Protein AF-X1UYJ4-F1 (afdb_monomer)

Sequence (82 aa):
MIVDSEETEEVAVHTEVPLSQDPFLSVSITAGAIDMTKAAPNDRINEGDTISYTIKVYNTGNQTMTNIRVSDTLLTSLKRGT

Mean predicted aligned error: 14.55 Å

Radius of gyration: 30.9 Å; Cα contacts (8 Å, |Δi|>4): 58; chains: 1; bounding box: 56×22×104 Å

Structure (mmCIF, N/CA/C/O backbone):
data_AF-X1UYJ4-F1
#
_entry.id   AF-X1UYJ4-F1
#
loop_
_atom_site.group_PDB
_atom_site.id
_atom_site.type_symbol
_atom_site.label_atom_id
_atom_site.label_alt_id
_atom_site.label_comp_id
_atom_site.label_asym_id
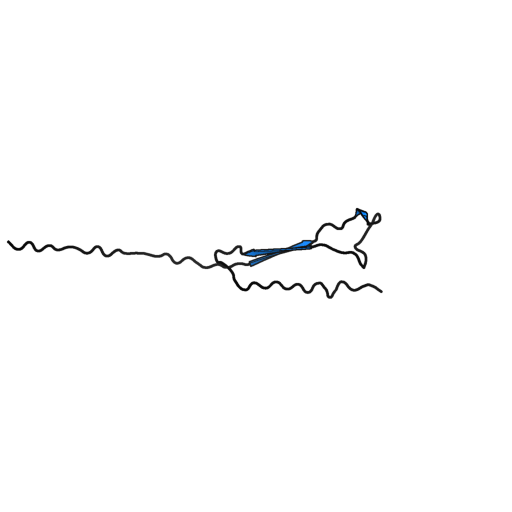_atom_site.label_entity_id
_atom_site.label_seq_id
_atom_site.pdbx_PDB_ins_code
_atom_site.Cartn_x
_atom_site.Cartn_y
_atom_site.Cartn_z
_atom_site.occupancy
_atom_site.B_iso_or_equiv
_atom_site.auth_seq_id
_atom_site.auth_comp_id
_atom_site.auth_asym_id
_atom_site.auth_atom_id
_atom_site.pdbx_PDB_model_num
ATOM 1 N N . MET A 1 1 ? -34.450 -6.792 72.444 1.00 53.31 1 MET A N 1
ATOM 2 C CA . MET A 1 1 ? -33.527 -5.922 71.694 1.00 53.31 1 MET A CA 1
ATOM 3 C C . MET A 1 1 ? -33.319 -6.592 70.352 1.00 53.31 1 MET A C 1
ATOM 5 O O . MET A 1 1 ? -32.539 -7.525 70.266 1.00 53.31 1 MET A O 1
ATOM 9 N N . ILE A 1 2 ? -34.144 -6.239 69.373 1.00 55.69 2 ILE A N 1
ATOM 10 C CA . ILE A 1 2 ? -34.007 -6.700 67.990 1.00 55.69 2 ILE A CA 1
ATOM 11 C C . ILE A 1 2 ? -33.430 -5.503 67.246 1.00 55.69 2 ILE A C 1
ATOM 13 O O .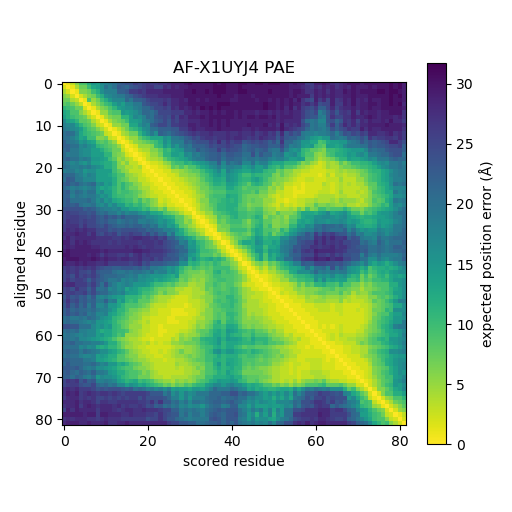 ILE A 1 2 ? -34.086 -4.472 67.142 1.00 55.69 2 ILE A O 1
ATOM 17 N N . VAL A 1 3 ? -32.150 -5.601 66.900 1.00 59.09 3 VAL A N 1
ATOM 18 C CA . VAL A 1 3 ? -31.505 -4.688 65.961 1.00 59.09 3 VAL A CA 1
ATOM 19 C C . VAL A 1 3 ? -31.935 -5.162 64.585 1.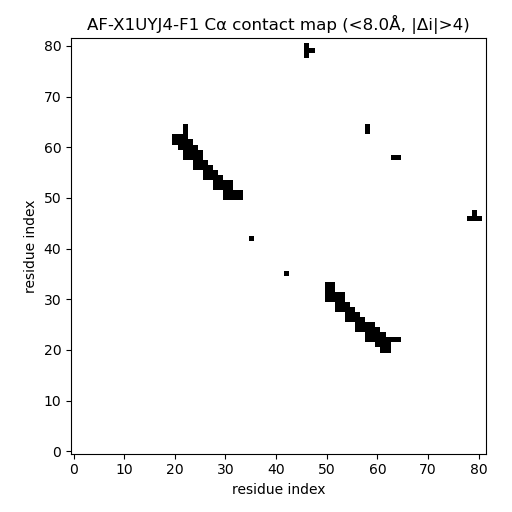00 59.09 3 VAL A C 1
ATOM 21 O O . VAL A 1 3 ? -31.467 -6.196 64.119 1.00 59.09 3 VAL A O 1
ATOM 24 N N . ASP A 1 4 ? -32.906 -4.473 63.996 1.00 63.06 4 ASP A N 1
ATOM 25 C CA . ASP A 1 4 ? -33.162 -4.644 62.575 1.00 63.06 4 ASP A CA 1
ATOM 26 C C . ASP A 1 4 ? -32.037 -3.910 61.850 1.00 63.06 4 ASP A C 1
ATOM 28 O O . ASP A 1 4 ? -31.880 -2.692 61.970 1.00 63.06 4 ASP A O 1
ATOM 32 N N . SER A 1 5 ? -31.154 -4.694 61.247 1.00 70.50 5 SER A N 1
ATOM 33 C CA . SER A 1 5 ? -30.051 -4.201 60.443 1.00 70.50 5 SER A CA 1
ATOM 34 C C . SER A 1 5 ? -30.598 -4.034 59.037 1.00 70.50 5 SER A C 1
ATOM 36 O O . SER A 1 5 ? -30.564 -4.970 58.244 1.00 70.50 5 SER A O 1
ATOM 38 N N . GLU A 1 6 ? -31.131 -2.853 58.746 1.00 72.75 6 GLU A N 1
ATOM 39 C CA . GLU A 1 6 ? -31.446 -2.438 57.380 1.00 72.75 6 GLU A CA 1
ATOM 40 C C . GLU A 1 6 ? -30.118 -2.252 56.625 1.00 72.75 6 GLU A C 1
ATOM 42 O O . GLU A 1 6 ? -29.565 -1.154 56.540 1.00 72.75 6 GLU A O 1
ATOM 47 N N . GLU A 1 7 ? -29.543 -3.352 56.138 1.00 68.25 7 GLU A N 1
ATOM 48 C CA . GLU A 1 7 ? -28.412 -3.303 55.219 1.00 68.25 7 GLU A CA 1
ATOM 49 C C . GLU A 1 7 ? -28.937 -2.871 53.849 1.00 68.25 7 GLU A C 1
ATOM 51 O O . GLU A 1 7 ? -29.720 -3.565 53.201 1.00 68.25 7 GLU A O 1
ATOM 56 N N . THR A 1 8 ? -28.554 -1.665 53.433 1.00 68.62 8 THR A N 1
ATOM 57 C CA . THR A 1 8 ? -28.875 -1.151 52.104 1.00 68.62 8 THR A CA 1
ATOM 58 C C . THR A 1 8 ? -27.869 -1.746 51.126 1.00 68.62 8 THR A C 1
ATOM 60 O O . THR A 1 8 ? -26.706 -1.353 51.125 1.00 68.62 8 THR A O 1
ATOM 63 N N . GLU A 1 9 ? -28.302 -2.698 50.303 1.00 70.69 9 GLU A N 1
ATOM 64 C CA . GLU A 1 9 ? -27.516 -3.159 49.156 1.00 70.69 9 GLU A CA 1
ATOM 65 C C . GLU A 1 9 ? -27.276 -1.954 48.231 1.00 70.69 9 GLU A C 1
ATOM 67 O O . GLU A 1 9 ? -28.219 -1.399 47.654 1.00 70.69 9 GLU A O 1
ATOM 72 N N . GLU A 1 10 ? -26.026 -1.501 48.105 1.00 72.06 10 GLU A N 1
ATOM 73 C CA . GLU A 1 10 ? -25.676 -0.521 47.080 1.00 72.06 10 GLU A CA 1
ATOM 74 C C . GLU A 1 10 ? -25.906 -1.161 45.710 1.00 72.06 10 GLU A C 1
ATOM 76 O O . GLU A 1 10 ? -25.142 -2.011 45.250 1.00 72.06 10 GLU A O 1
ATOM 81 N N . VAL A 1 11 ? -26.965 -0.734 45.023 1.00 73.56 11 VAL A N 1
ATOM 82 C CA . VAL A 1 11 ? -27.149 -1.065 43.613 1.00 73.56 11 VAL A CA 1
ATOM 83 C C . VAL A 1 11 ? -26.050 -0.346 42.838 1.00 73.56 11 VAL A C 1
ATOM 85 O O . VAL A 1 11 ? -26.144 0.850 42.563 1.00 73.56 11 VAL A O 1
ATOM 88 N N . ALA A 1 12 ? -24.992 -1.075 42.489 1.00 72.44 12 ALA A N 1
ATOM 89 C CA . ALA A 1 12 ? -23.947 -0.581 41.608 1.00 72.44 12 ALA A CA 1
ATOM 90 C C . ALA A 1 12 ? -24.560 -0.253 40.237 1.00 72.44 12 ALA A C 1
ATOM 92 O O . ALA A 1 12 ? -24.821 -1.132 39.415 1.00 72.44 12 ALA A O 1
ATOM 93 N N . VAL A 1 13 ? -24.815 1.030 39.987 1.00 72.38 13 VAL A N 1
ATOM 94 C CA . VAL A 1 13 ? -25.241 1.517 38.675 1.00 72.38 13 VAL A CA 1
ATOM 95 C C . VAL A 1 13 ? -24.003 1.600 37.788 1.00 72.38 13 VAL A C 1
ATOM 97 O O . VAL A 1 13 ? -23.174 2.496 37.940 1.00 72.38 13 VAL A O 1
ATOM 100 N N . HIS A 1 14 ? -23.867 0.654 36.860 1.00 74.12 14 HIS A N 1
ATOM 101 C CA . HIS A 1 14 ? -22.840 0.694 35.825 1.00 74.12 14 HIS A CA 1
ATOM 102 C C . HIS A 1 14 ? -23.427 1.270 34.536 1.00 74.12 14 HIS A C 1
ATOM 104 O O . HIS A 1 14 ? -24.441 0.790 34.031 1.00 74.12 14 HIS A O 1
ATOM 110 N N . THR A 1 15 ? -22.788 2.305 33.999 1.00 73.38 15 THR A N 1
ATOM 111 C CA . THR A 1 15 ? -23.120 2.856 32.684 1.00 73.38 15 THR A CA 1
ATOM 112 C C . THR A 1 15 ? -21.979 2.560 31.725 1.00 73.38 15 THR A C 1
ATOM 114 O O . THR A 1 15 ? -20.888 3.112 31.870 1.00 73.38 15 THR A O 1
ATOM 117 N N . GLU A 1 16 ? -22.235 1.718 30.731 1.00 79.00 16 GLU A N 1
ATOM 118 C CA . GLU A 1 16 ? -21.318 1.496 29.617 1.00 79.00 16 GLU A CA 1
ATOM 119 C C . GLU A 1 16 ? -21.641 2.498 28.506 1.00 79.00 16 GLU A C 1
ATOM 121 O O . GLU A 1 16 ? -22.786 2.597 28.062 1.00 79.00 16 GLU A O 1
ATOM 126 N N . VAL A 1 17 ? -20.641 3.247 28.038 1.00 82.88 17 VAL A N 1
ATOM 127 C CA . VAL A 1 17 ? -20.762 3.983 26.774 1.00 82.88 17 VAL A CA 1
ATOM 128 C C . VAL A 1 17 ? -20.350 3.017 25.663 1.00 82.88 17 VAL A C 1
ATOM 130 O O . VAL A 1 17 ? -19.178 2.633 25.623 1.00 82.88 17 VAL A O 1
ATOM 133 N N . PRO A 1 18 ? -21.260 2.597 24.765 1.00 80.19 18 PRO A N 1
ATOM 134 C CA . PRO A 1 18 ? -20.892 1.696 23.684 1.00 80.19 18 PRO A CA 1
ATOM 135 C C . PRO A 1 18 ? -19.867 2.376 22.771 1.00 80.19 18 PRO A C 1
ATOM 137 O O . PRO A 1 18 ? -20.063 3.506 22.319 1.00 80.19 18 PRO A O 1
ATOM 140 N N . LEU A 1 19 ? -18.762 1.684 22.491 1.00 81.62 19 LEU A N 1
ATOM 141 C CA . LEU A 1 19 ? -17.773 2.160 21.529 1.00 81.62 19 LEU A CA 1
ATOM 142 C C . LEU A 1 19 ? -18.333 2.030 20.109 1.00 81.62 19 LEU A C 1
ATOM 144 O O . LEU A 1 19 ? -18.798 0.960 19.712 1.00 81.62 19 LEU A O 1
ATOM 148 N N . SER A 1 20 ? -18.246 3.110 19.330 1.00 87.00 20 SER A N 1
ATOM 149 C 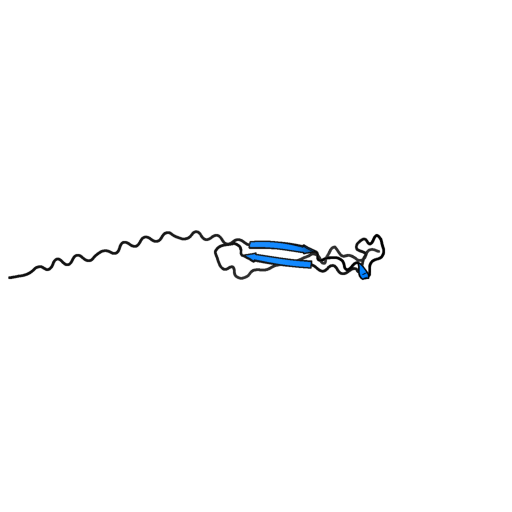CA . SER A 1 20 ? -18.579 3.061 17.906 1.00 87.00 20 SER A CA 1
ATOM 150 C C . SER A 1 20 ? -17.520 2.259 17.157 1.00 87.00 20 SER A C 1
ATOM 152 O O . SER A 1 20 ? -16.326 2.546 17.250 1.00 87.00 20 SER A O 1
ATOM 154 N N . GLN A 1 21 ? -17.961 1.254 16.411 1.00 86.31 21 GLN A N 1
ATOM 155 C CA . GLN A 1 21 ? -17.106 0.429 15.567 1.00 86.31 21 GLN A CA 1
ATOM 156 C C . GLN A 1 21 ? -16.931 1.118 14.213 1.00 86.31 21 GLN A C 1
ATOM 158 O O . GLN A 1 21 ? -17.921 1.419 13.553 1.00 86.31 21 GLN A O 1
ATOM 163 N N . ASP A 1 22 ? -15.687 1.373 13.817 1.00 89.06 22 ASP A N 1
ATOM 164 C CA . ASP A 1 22 ? -15.349 2.059 12.567 1.00 89.06 22 ASP A CA 1
ATOM 165 C C . ASP A 1 22 ? -14.165 1.355 11.878 1.00 89.06 22 ASP A C 1
ATOM 167 O O . ASP A 1 22 ? -13.011 1.784 11.992 1.00 89.06 22 ASP A O 1
ATOM 171 N N . PRO A 1 23 ? -14.398 0.188 11.248 1.00 87.31 23 PRO A N 1
ATOM 172 C CA . PRO A 1 23 ? -13.389 -0.481 10.440 1.00 87.31 23 PRO A CA 1
ATOM 173 C C . PRO A 1 23 ? -13.169 0.277 9.126 1.00 87.31 23 PRO A C 1
ATOM 175 O O . PRO A 1 23 ? -14.108 0.524 8.372 1.00 87.31 23 PRO A O 1
ATOM 178 N N . PHE A 1 24 ? -11.910 0.568 8.796 1.00 91.44 24 PHE A N 1
ATOM 179 C CA . PHE A 1 24 ? -11.563 1.274 7.566 1.00 91.44 24 PHE A CA 1
ATOM 180 C C . PHE A 1 24 ? -10.284 0.718 6.943 1.00 91.44 24 PHE A C 1
ATOM 182 O O . PHE A 1 24 ? -9.274 0.530 7.624 1.00 91.44 24 PHE A O 1
ATOM 189 N N . LEU A 1 25 ? -10.317 0.501 5.625 1.00 88.50 25 LEU A N 1
ATOM 190 C CA . LEU A 1 25 ? -9.186 -0.004 4.854 1.00 88.50 25 LEU A CA 1
ATOM 191 C C . LEU A 1 25 ? -8.624 1.089 3.943 1.00 88.50 25 LEU A C 1
ATOM 193 O O . LEU A 1 25 ? -9.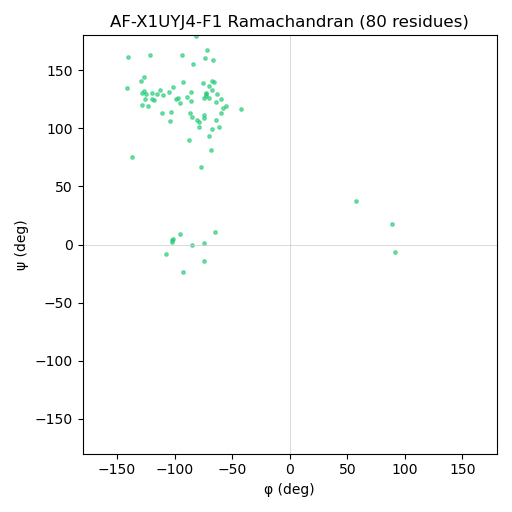344 1.674 3.137 1.00 88.50 25 LEU A O 1
ATOM 197 N N . SER A 1 26 ? -7.316 1.302 4.022 1.00 89.56 26 SER A N 1
ATOM 198 C CA . SER A 1 26 ? -6.567 2.169 3.118 1.00 89.56 26 SER A CA 1
ATOM 199 C C . SER A 1 26 ? -5.619 1.340 2.255 1.00 89.56 26 SER A C 1
ATOM 201 O O . SER A 1 26 ? -4.899 0.471 2.756 1.00 89.56 26 SER A O 1
ATOM 203 N N . VAL A 1 27 ? -5.617 1.608 0.947 1.00 86.31 27 VAL A N 1
ATOM 204 C CA . VAL A 1 27 ? -4.748 0.949 -0.035 1.00 86.31 27 VAL A CA 1
ATOM 205 C C . VAL A 1 27 ? -3.965 2.014 -0.785 1.00 86.31 27 VAL A C 1
ATOM 207 O O . VAL A 1 27 ? -4.536 2.963 -1.315 1.00 86.31 27 VAL A O 1
ATOM 210 N N . SER A 1 28 ? -2.648 1.840 -0.850 1.00 85.06 28 SER A N 1
ATOM 211 C CA . SER A 1 28 ? -1.756 2.701 -1.627 1.00 85.06 28 SER A CA 1
ATOM 212 C C . SER A 1 28 ? -0.863 1.862 -2.528 1.00 85.06 28 SER A C 1
ATOM 214 O O . SER A 1 28 ? -0.396 0.788 -2.141 1.00 85.06 28 SER A O 1
ATOM 216 N N . ILE A 1 29 ? -0.639 2.361 -3.741 1.00 81.62 29 ILE A N 1
ATOM 217 C CA . ILE A 1 29 ? 0.234 1.749 -4.739 1.00 81.62 29 ILE A CA 1
ATOM 218 C C . ILE A 1 29 ? 1.331 2.756 -5.049 1.00 81.62 29 ILE A C 1
ATOM 220 O O . ILE A 1 29 ? 1.061 3.928 -5.306 1.00 81.62 29 ILE A O 1
ATOM 224 N N . THR A 1 30 ? 2.578 2.308 -5.007 1.00 79.38 30 THR A N 1
ATOM 225 C CA . THR A 1 30 ? 3.734 3.138 -5.336 1.00 79.38 30 THR A CA 1
ATOM 226 C C . THR A 1 30 ? 4.588 2.404 -6.356 1.00 79.38 30 THR A C 1
ATOM 228 O O . THR A 1 30 ? 5.054 1.296 -6.089 1.00 79.38 30 THR A O 1
ATOM 231 N N . ALA A 1 31 ? 4.782 3.014 -7.526 1.00 74.81 31 ALA A N 1
ATOM 232 C CA . ALA A 1 31 ? 5.767 2.544 -8.490 1.00 74.81 31 ALA A CA 1
ATOM 233 C C . ALA A 1 31 ? 7.177 2.817 -7.944 1.00 74.81 31 ALA A C 1
ATOM 235 O O . ALA A 1 31 ? 7.442 3.881 -7.382 1.00 74.81 31 ALA A O 1
ATOM 236 N N . GLY A 1 32 ? 8.065 1.838 -8.074 1.00 69.62 32 GLY A N 1
ATOM 237 C CA . GLY A 1 32 ? 9.481 1.980 -7.770 1.00 69.62 32 GLY A CA 1
ATOM 238 C C . GLY A 1 32 ? 10.201 2.831 -8.814 1.00 69.62 32 GLY A C 1
ATOM 239 O O . GLY A 1 32 ? 9.671 3.113 -9.890 1.00 69.62 32 GLY A O 1
ATOM 240 N N . ALA A 1 33 ? 11.428 3.239 -8.490 1.00 67.19 33 ALA A N 1
ATOM 241 C CA . ALA A 1 33 ? 12.296 3.908 -9.450 1.00 67.19 33 ALA A CA 1
ATOM 242 C C . ALA A 1 33 ? 12.672 2.946 -10.587 1.00 67.19 33 ALA A C 1
ATOM 244 O O . ALA A 1 33 ? 12.943 1.768 -10.348 1.00 67.19 33 ALA A O 1
ATOM 245 N N . ILE A 1 34 ? 12.705 3.462 -11.814 1.00 62.56 34 ILE A N 1
ATOM 246 C CA . ILE A 1 34 ? 13.281 2.752 -12.956 1.00 62.56 34 ILE A CA 1
ATOM 247 C C . ILE A 1 34 ? 14.796 2.776 -12.764 1.00 62.56 34 ILE A C 1
ATOM 249 O O . ILE A 1 34 ? 15.373 3.845 -12.547 1.00 62.56 34 ILE A O 1
ATOM 253 N N . ASP A 1 35 ? 15.438 1.612 -12.823 1.00 60.81 35 ASP A N 1
ATOM 254 C CA . ASP A 1 35 ? 16.895 1.545 -12.798 1.00 60.81 35 ASP A CA 1
ATOM 255 C C . ASP A 1 35 ? 17.453 2.095 -14.117 1.00 60.81 35 ASP A C 1
ATOM 257 O O . ASP A 1 35 ? 17.580 1.392 -15.120 1.00 60.81 35 ASP A O 1
ATOM 261 N N . MET A 1 36 ? 17.775 3.388 -14.108 1.00 58.41 36 MET A N 1
ATOM 262 C CA . MET A 1 36 ? 18.321 4.079 -15.268 1.00 58.41 36 MET A CA 1
ATOM 263 C C . MET A 1 36 ? 19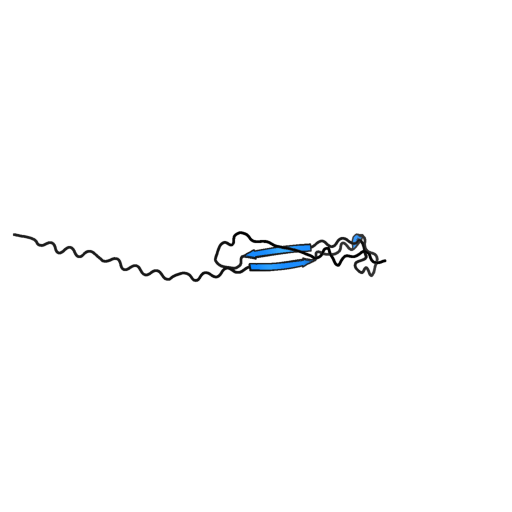.796 3.739 -15.551 1.00 58.41 36 MET A C 1
ATOM 265 O O . MET A 1 36 ? 20.374 4.270 -16.494 1.00 58.41 36 MET A O 1
ATOM 269 N N . THR A 1 37 ? 20.445 2.857 -14.782 1.00 58.12 37 THR A N 1
ATOM 270 C CA . THR A 1 37 ? 21.844 2.465 -15.055 1.00 58.12 37 THR A CA 1
ATOM 271 C C . THR A 1 37 ? 21.983 1.517 -16.249 1.00 58.12 37 THR A C 1
ATOM 273 O O . THR A 1 37 ? 23.076 1.359 -16.794 1.00 58.12 37 THR A O 1
ATOM 276 N N . LYS A 1 38 ? 20.866 0.938 -16.706 1.00 54.75 38 LYS A N 1
ATOM 277 C CA . LYS A 1 38 ? 20.751 0.178 -17.959 1.00 54.75 38 LYS A CA 1
ATOM 278 C C . LYS A 1 38 ? 20.083 0.981 -19.085 1.00 54.75 38 LYS A C 1
ATOM 280 O O . LYS A 1 38 ? 19.884 0.446 -20.172 1.00 54.75 38 LYS A O 1
ATOM 285 N N . ALA A 1 39 ? 19.744 2.237 -18.804 1.00 54.38 39 ALA A N 1
ATOM 286 C CA . ALA A 1 39 ? 18.905 3.085 -19.628 1.00 54.38 39 ALA A CA 1
ATOM 287 C C . ALA A 1 39 ? 19.735 4.088 -20.436 1.00 54.38 39 ALA A C 1
ATOM 289 O O . ALA A 1 39 ? 20.660 4.710 -19.906 1.00 54.38 39 ALA A O 1
ATOM 290 N N . ALA A 1 40 ? 19.421 4.264 -21.718 1.00 54.50 40 ALA A N 1
ATOM 291 C CA . ALA A 1 40 ? 20.086 5.263 -22.544 1.00 54.50 40 ALA A CA 1
ATOM 292 C C . ALA A 1 40 ? 19.608 6.687 -22.172 1.00 54.50 40 ALA A C 1
ATOM 294 O O . ALA A 1 40 ? 18.544 6.871 -21.569 1.00 54.50 40 ALA A O 1
ATOM 295 N N . PRO A 1 41 ? 20.369 7.746 -22.517 1.00 45.94 41 PRO A N 1
ATOM 296 C CA . PRO A 1 41 ? 19.905 9.113 -22.310 1.00 45.94 41 PRO A CA 1
ATOM 297 C C . PRO A 1 41 ? 18.601 9.330 -23.098 1.00 45.94 41 PRO A C 1
ATOM 299 O O . PRO A 1 41 ? 18.592 9.136 -24.314 1.00 45.94 41 PRO A O 1
ATOM 302 N N . ASN A 1 42 ? 17.537 9.768 -22.408 1.00 57.09 42 ASN A N 1
ATOM 303 C CA . ASN A 1 42 ? 16.144 9.942 -22.880 1.00 57.09 42 ASN A CA 1
ATOM 304 C C . ASN A 1 42 ? 15.206 8.724 -22.747 1.00 57.09 42 ASN A C 1
ATOM 306 O O . ASN A 1 42 ? 14.147 8.708 -23.382 1.00 57.09 42 ASN A O 1
ATOM 310 N N . ASP A 1 43 ? 15.552 7.740 -21.918 1.00 56.25 43 ASP A N 1
ATOM 311 C CA . ASP A 1 43 ? 14.752 6.527 -21.750 1.00 56.25 43 ASP A CA 1
ATOM 312 C C . ASP A 1 43 ? 13.311 6.785 -21.295 1.00 56.25 43 ASP A C 1
ATOM 314 O O . ASP A 1 43 ? 13.013 7.292 -20.210 1.00 56.25 43 ASP A O 1
ATOM 318 N N . ARG A 1 44 ? 12.400 6.385 -22.179 1.00 63.25 44 ARG A N 1
ATOM 319 C CA . ARG A 1 44 ? 11.029 6.020 -21.843 1.00 63.25 44 ARG A CA 1
ATOM 320 C C . ARG A 1 44 ? 11.068 4.556 -21.402 1.00 63.25 44 ARG A C 1
ATOM 322 O O . ARG A 1 44 ? 11.954 3.822 -21.822 1.00 63.25 44 ARG A O 1
ATOM 329 N N . ILE A 1 45 ? 10.095 4.135 -20.595 1.00 65.25 45 ILE A N 1
ATOM 330 C CA . ILE A 1 45 ? 9.872 2.707 -20.332 1.00 65.25 45 ILE A CA 1
ATOM 331 C C . ILE A 1 45 ? 9.692 2.018 -21.688 1.00 65.25 45 ILE A C 1
ATOM 333 O O . ILE A 1 45 ? 8.780 2.370 -22.441 1.00 65.25 45 ILE A O 1
ATOM 337 N N . ASN A 1 46 ? 10.574 1.077 -21.991 1.00 65.88 46 ASN A N 1
ATOM 338 C CA . ASN A 1 46 ? 10.540 0.270 -23.193 1.00 65.88 46 ASN A CA 1
ATOM 339 C C . ASN A 1 46 ? 9.797 -1.039 -22.928 1.00 65.88 46 ASN A C 1
ATOM 341 O O . ASN A 1 46 ? 9.572 -1.479 -21.798 1.00 65.88 46 ASN A O 1
ATOM 345 N N . GLU A 1 47 ? 9.403 -1.697 -24.005 1.00 64.62 47 GLU A N 1
ATOM 346 C CA . GLU A 1 47 ? 8.787 -3.010 -23.909 1.00 64.62 47 GLU A CA 1
ATOM 347 C C . GLU A 1 47 ? 9.789 -4.051 -23.426 1.00 64.62 47 GLU A C 1
ATOM 349 O O . GLU A 1 47 ? 10.903 -4.154 -23.936 1.00 64.62 47 GLU A O 1
ATOM 354 N N . GLY A 1 48 ? 9.368 -4.851 -22.448 1.00 64.44 48 GLY A N 1
ATOM 355 C CA . GLY A 1 48 ? 10.243 -5.811 -21.777 1.00 64.44 48 GLY A CA 1
ATOM 356 C C . GLY A 1 48 ? 10.933 -5.254 -20.531 1.00 64.44 48 GLY A C 1
ATOM 357 O O . GLY A 1 48 ? 11.528 -6.038 -19.790 1.00 64.44 48 GLY A O 1
ATOM 358 N N . ASP A 1 49 ? 10.803 -3.955 -20.245 1.00 69.69 49 ASP A N 1
ATOM 359 C CA . ASP A 1 49 ? 11.290 -3.386 -18.992 1.00 69.69 49 ASP A CA 1
ATOM 360 C C . ASP A 1 49 ? 10.477 -3.897 -17.801 1.00 69.69 49 ASP A C 1
ATOM 362 O O . ASP A 1 49 ? 9.254 -4.054 -17.843 1.00 69.69 49 ASP A O 1
ATOM 366 N N . THR A 1 50 ? 11.183 -4.157 -16.703 1.00 69.50 50 THR A N 1
ATOM 367 C CA . THR A 1 50 ? 10.570 -4.579 -15.443 1.00 69.50 50 THR A CA 1
ATOM 368 C C . THR A 1 50 ? 10.356 -3.366 -14.551 1.00 69.50 50 THR A C 1
ATOM 370 O O . THR A 1 50 ? 11.311 -2.687 -14.180 1.00 69.50 50 THR A O 1
ATOM 373 N N . ILE A 1 51 ? 9.104 -3.123 -14.163 1.00 73.81 51 ILE A N 1
ATOM 374 C CA . ILE A 1 51 ? 8.745 -2.077 -13.204 1.00 73.81 51 ILE A CA 1
ATOM 375 C C . ILE A 1 51 ? 8.459 -2.737 -11.858 1.00 73.81 51 ILE A C 1
ATOM 377 O O . ILE A 1 51 ? 7.484 -3.473 -11.707 1.00 73.81 51 ILE A O 1
ATOM 381 N N . SER A 1 52 ? 9.294 -2.448 -10.865 1.00 75.38 52 SER A N 1
ATOM 382 C CA . SER A 1 52 ? 9.019 -2.823 -9.478 1.00 75.38 52 SER A CA 1
ATOM 383 C C . SER A 1 52 ? 7.952 -1.902 -8.898 1.00 75.38 52 SER A C 1
ATOM 385 O O . SER A 1 52 ? 7.999 -0.694 -9.109 1.00 75.38 52 SER A O 1
ATOM 387 N N . TYR A 1 53 ? 7.012 -2.437 -8.127 1.00 77.62 53 TYR A N 1
ATOM 388 C CA . TYR A 1 53 ? 6.017 -1.642 -7.409 1.00 77.62 53 TYR A CA 1
ATOM 389 C C . TYR A 1 53 ? 5.760 -2.217 -6.020 1.00 77.62 53 TYR A C 1
ATOM 391 O O . TYR A 1 53 ? 6.096 -3.360 -5.717 1.00 77.62 53 TYR A O 1
ATOM 399 N N . THR A 1 54 ? 5.190 -1.398 -5.144 1.00 82.69 54 THR A N 1
ATOM 400 C CA . THR A 1 54 ? 4.819 -1.783 -3.782 1.00 82.69 54 THR A CA 1
ATOM 401 C C . THR A 1 54 ? 3.350 -1.461 -3.549 1.00 82.69 54 THR A C 1
ATOM 403 O O . THR A 1 54 ? 2.933 -0.314 -3.714 1.00 82.69 54 THR A O 1
ATOM 406 N N . ILE A 1 55 ? 2.577 -2.467 -3.136 1.00 86.44 55 ILE A N 1
ATOM 407 C CA . ILE A 1 55 ? 1.211 -2.296 -2.634 1.00 86.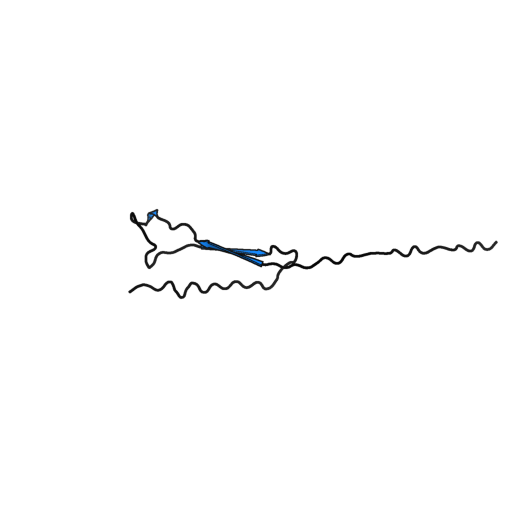44 55 ILE A CA 1
ATOM 408 C C . ILE A 1 55 ? 1.273 -2.307 -1.110 1.00 86.44 55 ILE A C 1
ATOM 410 O O . ILE A 1 55 ? 1.782 -3.258 -0.517 1.00 86.44 55 ILE A O 1
ATOM 414 N N . LYS A 1 56 ? 0.742 -1.264 -0.473 1.00 89.19 56 LYS A N 1
ATOM 415 C CA . LYS A 1 56 ? 0.600 -1.205 0.982 1.00 89.19 56 LYS A CA 1
ATOM 416 C C . LYS A 1 56 ? -0.872 -1.165 1.352 1.00 89.19 56 LYS A C 1
ATOM 418 O O . LYS A 1 56 ? -1.622 -0.337 0.834 1.00 89.19 56 LYS A O 1
ATOM 423 N N . VAL A 1 57 ? -1.253 -2.054 2.262 1.00 90.25 57 VAL A N 1
ATOM 424 C CA . VAL A 1 57 ? -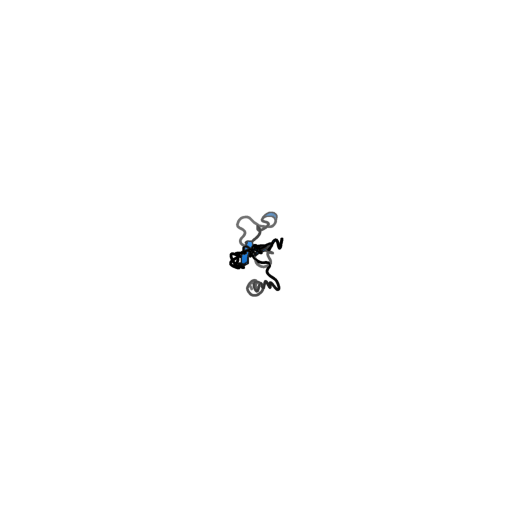2.615 -2.169 2.783 1.00 90.25 57 VAL A CA 1
ATOM 425 C C . VAL A 1 57 ? -2.582 -1.943 4.284 1.00 90.25 57 VAL A C 1
ATOM 427 O O . VAL A 1 57 ? -1.839 -2.613 4.999 1.00 90.25 57 VAL A O 1
ATOM 430 N N . TYR A 1 58 ? -3.385 -0.991 4.744 1.00 91.38 58 TYR A N 1
ATOM 431 C CA . TYR A 1 58 ? -3.470 -0.596 6.140 1.00 91.38 58 TYR A CA 1
ATOM 432 C C . TYR A 1 58 ? -4.916 -0.654 6.606 1.00 91.38 58 TYR A C 1
ATOM 434 O O . TYR A 1 58 ? -5.803 -0.100 5.961 1.00 91.38 58 TYR A O 1
ATOM 442 N N . ASN A 1 59 ? -5.140 -1.278 7.757 1.00 91.62 59 ASN A N 1
ATOM 443 C CA . ASN A 1 59 ? -6.355 -1.059 8.523 1.00 91.62 59 ASN A CA 1
ATOM 444 C C . ASN A 1 59 ? -6.134 0.177 9.399 1.00 91.62 59 ASN A C 1
ATOM 446 O O . ASN A 1 59 ? -5.313 0.138 10.314 1.00 91.62 59 ASN A O 1
ATOM 450 N N . THR A 1 60 ? -6.813 1.273 9.082 1.00 94.00 60 THR A N 1
ATOM 451 C CA . THR A 1 60 ? -6.739 2.525 9.852 1.00 94.00 60 THR A CA 1
ATOM 452 C C . THR A 1 60 ? -7.954 2.710 10.756 1.00 94.00 60 THR A C 1
ATOM 454 O O . THR A 1 60 ? -8.086 3.755 11.386 1.00 94.00 60 THR A O 1
ATOM 457 N N . GLY A 1 61 ? -8.849 1.720 10.789 1.00 91.62 61 GLY A N 1
ATOM 458 C CA . GLY A 1 61 ? -9.996 1.690 11.681 1.00 91.62 61 GLY A CA 1
ATOM 459 C C . GLY A 1 61 ? -9.650 1.201 13.084 1.00 91.62 61 GLY A C 1
ATOM 460 O O . GLY A 1 61 ? -8.517 0.825 13.388 1.00 91.62 61 GLY A O 1
ATOM 461 N N . ASN A 1 62 ? -10.664 1.164 13.946 1.00 91.25 62 ASN A N 1
ATOM 462 C CA . ASN A 1 62 ? -10.515 0.770 15.351 1.00 91.25 62 ASN A CA 1
ATOM 463 C C . ASN A 1 62 ? -10.818 -0.714 15.625 1.00 91.25 62 ASN A C 1
ATOM 465 O O . ASN A 1 62 ? -10.880 -1.130 16.782 1.00 91.25 62 ASN A O 1
ATOM 469 N N . GLN A 1 63 ? -10.995 -1.517 14.575 1.00 93.00 63 GLN A N 1
ATOM 470 C CA . GLN A 1 63 ? -11.320 -2.936 14.683 1.00 93.00 63 GLN A CA 1
ATOM 471 C C . GLN A 1 63 ? -10.364 -3.810 13.898 1.00 93.00 63 GLN A C 1
ATOM 473 O O . GLN A 1 63 ? -9.981 -3.463 12.788 1.00 93.00 63 GLN A O 1
ATOM 478 N N . THR A 1 64 ? -10.049 -4.995 14.414 1.00 92.50 64 THR A N 1
ATOM 479 C CA . THR A 1 64 ? -9.312 -6.016 13.663 1.00 92.50 64 THR A CA 1
ATOM 480 C C . THR A 1 64 ? -10.126 -6.504 12.464 1.00 92.50 64 THR A C 1
ATOM 482 O O . THR A 1 64 ? -11.220 -7.040 12.624 1.00 92.50 64 THR A O 1
ATOM 485 N N . MET A 1 65 ? -9.568 -6.378 11.259 1.00 90.75 65 MET A N 1
ATOM 486 C CA . MET A 1 65 ? -10.170 -6.929 10.044 1.00 90.75 65 MET A CA 1
ATOM 487 C C . MET A 1 65 ? -9.628 -8.334 9.759 1.00 90.75 65 MET A C 1
ATOM 489 O O . MET A 1 65 ? -8.431 -8.589 9.891 1.00 90.75 65 MET A O 1
ATOM 493 N N . THR A 1 66 ? -10.503 -9.241 9.330 1.00 93.31 66 THR A N 1
ATOM 494 C CA . THR A 1 66 ? -10.144 -10.604 8.907 1.00 93.31 66 THR A CA 1
ATOM 495 C C . THR A 1 66 ? -10.586 -10.839 7.463 1.00 93.31 66 THR A C 1
ATOM 497 O O . THR A 1 66 ? -11.392 -10.080 6.928 1.00 93.31 66 THR A O 1
ATOM 500 N N . ASN A 1 67 ? -10.038 -11.870 6.809 1.00 90.81 67 ASN A N 1
ATOM 501 C CA . ASN A 1 67 ? -10.403 -12.254 5.438 1.00 90.81 67 ASN A CA 1
ATOM 502 C C . ASN A 1 67 ? -10.208 -11.137 4.380 1.00 90.81 67 ASN A C 1
ATOM 504 O O . ASN A 1 67 ? -11.000 -10.993 3.449 1.00 90.81 67 ASN A O 1
ATOM 508 N N . ILE A 1 68 ? -9.146 -10.333 4.514 1.00 89.12 68 ILE A N 1
ATOM 509 C CA . ILE A 1 68 ? -8.804 -9.289 3.536 1.00 89.12 68 ILE A CA 1
ATOM 510 C C . ILE A 1 68 ? -8.209 -9.924 2.274 1.00 89.12 68 ILE A C 1
ATOM 512 O O . ILE A 1 68 ? -7.219 -10.651 2.344 1.00 89.12 68 ILE A O 1
ATOM 516 N N . ARG A 1 69 ? -8.783 -9.603 1.107 1.00 88.56 69 ARG A N 1
ATOM 517 C CA . ARG A 1 69 ? -8.288 -10.026 -0.210 1.00 88.56 69 ARG A CA 1
ATOM 518 C C . ARG A 1 69 ? -7.897 -8.813 -1.048 1.00 88.56 69 ARG A C 1
ATOM 520 O O . ARG A 1 69 ? -8.723 -7.947 -1.310 1.00 88.56 69 ARG A O 1
ATOM 527 N N . VAL A 1 70 ? -6.654 -8.800 -1.523 1.00 83.75 70 VAL A N 1
ATOM 528 C CA . VAL A 1 70 ? -6.146 -7.824 -2.498 1.00 83.75 70 VAL A CA 1
ATOM 529 C C . VAL A 1 70 ? -6.050 -8.522 -3.853 1.00 83.75 70 VAL A C 1
ATOM 531 O O . VAL A 1 70 ? -5.563 -9.647 -3.927 1.00 83.75 70 VAL A O 1
ATOM 534 N N . SER A 1 71 ? -6.566 -7.908 -4.917 1.00 82.94 71 SER A N 1
ATOM 535 C CA . SER A 1 71 ? -6.483 -8.435 -6.287 1.00 82.94 71 SER A CA 1
ATOM 536 C C . SER A 1 71 ? -5.924 -7.361 -7.211 1.00 82.94 71 SER A C 1
ATOM 538 O O . SER A 1 71 ? -6.398 -6.230 -7.188 1.00 82.94 71 SER A O 1
ATOM 540 N N . ASP A 1 72 ? -4.921 -7.729 -8.003 1.00 79.25 72 ASP A N 1
ATOM 541 C CA . ASP A 1 72 ? -4.249 -6.861 -8.967 1.00 79.25 72 ASP A CA 1
ATOM 542 C C . ASP A 1 72 ? -4.345 -7.497 -10.365 1.00 79.25 72 ASP A C 1
ATOM 544 O O . ASP A 1 72 ? -3.907 -8.627 -10.578 1.00 79.25 72 ASP A O 1
ATOM 548 N N . THR A 1 73 ? -4.975 -6.791 -11.305 1.00 72.94 73 THR A N 1
ATOM 549 C CA . THR A 1 73 ? -5.222 -7.237 -12.688 1.00 72.94 73 THR A CA 1
ATOM 550 C C . THR A 1 73 ? -4.252 -6.642 -13.718 1.00 72.94 73 THR A C 1
ATOM 552 O O . THR A 1 73 ? -4.415 -6.905 -14.914 1.00 72.94 73 THR A O 1
ATOM 555 N N . LEU A 1 74 ? -3.235 -5.873 -13.297 1.00 66.56 74 LEU A N 1
ATOM 556 C CA . LEU A 1 74 ? -2.309 -5.122 -14.172 1.00 66.56 74 LEU A CA 1
ATOM 557 C C . LEU A 1 74 ? -1.399 -5.966 -15.090 1.00 66.56 74 LEU A C 1
ATOM 559 O O . LEU A 1 74 ? -0.539 -5.421 -15.775 1.00 66.56 74 LEU A O 1
ATOM 563 N N . LEU A 1 75 ? -1.622 -7.274 -15.213 1.00 53.53 75 LEU A N 1
ATOM 564 C CA . LEU A 1 75 ? -0.930 -8.126 -16.189 1.00 53.53 75 LEU A CA 1
ATOM 565 C C . LEU A 1 75 ? -1.57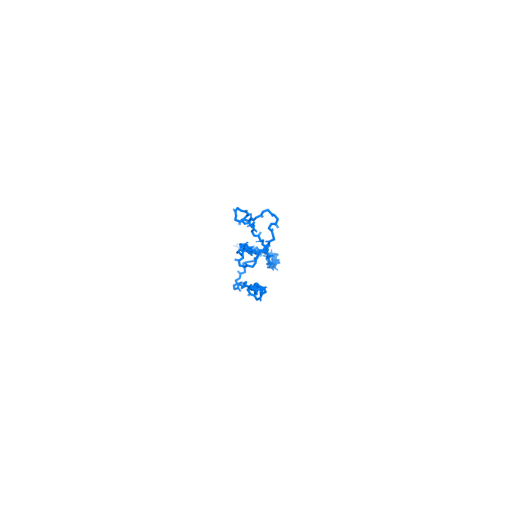7 -8.144 -17.589 1.00 53.53 75 LEU A C 1
ATOM 567 O O . LEU A 1 75 ? -1.075 -8.826 -18.478 1.00 53.53 75 LEU A O 1
ATOM 571 N N . THR A 1 76 ? -2.683 -7.427 -17.828 1.00 47.66 76 THR A N 1
ATOM 572 C CA . THR A 1 76 ? -3.390 -7.484 -19.130 1.00 47.66 76 THR A CA 1
ATOM 573 C C . THR A 1 76 ? -2.963 -6.424 -20.151 1.00 47.66 76 THR A C 1
ATOM 575 O O . THR A 1 76 ? -3.106 -6.669 -21.351 1.00 47.66 76 THR A O 1
ATOM 578 N N . SER A 1 77 ? -2.409 -5.287 -19.718 1.00 48.31 77 SER A N 1
ATOM 579 C CA . SER A 1 77 ? -2.048 -4.153 -20.590 1.00 48.31 77 SER A CA 1
ATOM 580 C C . SER A 1 77 ? -0.545 -3.964 -20.827 1.00 48.31 77 SER A C 1
ATOM 582 O O . SER A 1 77 ? -0.181 -3.206 -21.723 1.00 48.31 77 SER A O 1
ATOM 584 N N . LEU A 1 78 ? 0.330 -4.697 -20.127 1.00 50.22 78 LEU A N 1
ATOM 585 C CA . LEU A 1 78 ? 1.744 -4.840 -20.505 1.00 50.22 78 LEU A CA 1
ATOM 586 C C . LEU A 1 78 ? 1.855 -5.832 -21.674 1.00 50.22 78 LEU A C 1
ATOM 588 O O . LEU A 1 78 ? 2.316 -6.963 -21.536 1.00 50.22 78 LEU A O 1
ATOM 592 N N . LYS A 1 79 ? 1.333 -5.448 -22.837 1.00 48.16 79 LYS A N 1
ATOM 593 C CA . LYS A 1 79 ? 1.487 -6.219 -24.072 1.00 48.16 79 LYS A CA 1
ATOM 594 C C . LYS A 1 79 ? 2.809 -5.809 -24.714 1.00 48.16 79 LYS A C 1
ATOM 596 O O . LYS A 1 79 ? 3.040 -4.616 -24.879 1.00 48.16 79 LYS A O 1
ATOM 601 N N . ARG A 1 80 ? 3.633 -6.799 -25.101 1.00 45.84 80 ARG A N 1
ATOM 602 C CA . ARG A 1 80 ? 4.664 -6.634 -26.144 1.00 45.84 80 ARG A CA 1
ATOM 603 C C . ARG A 1 80 ? 4.030 -5.820 -27.268 1.00 45.84 80 ARG A C 1
ATOM 605 O O . ARG A 1 80 ? 3.050 -6.285 -27.857 1.00 45.84 80 ARG A O 1
ATOM 612 N N . GLY A 1 81 ? 4.545 -4.636 -27.534 1.00 48.09 81 GLY A N 1
ATOM 613 C CA . GLY A 1 81 ? 4.300 -4.002 -28.808 1.00 48.09 81 GLY A CA 1
ATOM 614 C C . GLY A 1 81 ? 4.982 -4.802 -29.898 1.00 48.09 81 GLY A C 1
ATOM 615 O O . GLY A 1 81 ? 5.764 -5.741 -29.694 1.00 48.09 81 GLY A O 1
ATOM 616 N N . THR A 1 82 ? 4.436 -4.546 -31.068 1.00 43.22 82 THR A N 1
ATOM 617 C CA . THR A 1 82 ? 4.656 -5.324 -32.275 1.00 43.22 82 THR A CA 1
ATOM 618 C C . THR A 1 82 ? 5.957 -4.904 -32.925 1.00 43.22 82 THR A C 1
ATOM 620 O O . THR A 1 82 ? 6.204 -3.680 -32.975 1.00 43.22 82 THR A O 1
#

Secondary structure (DSSP, 8-state):
-----------------PPPP---EEEEEEEPPP-GGGPPTTPPPPTT----EEEEEEE-SSS---S------TTSS-----

pLDDT: mean 72.88, std 14.45, range [43.22, 94.0]

Organism: NCBI:txid412755

Foldseek 3Di:
DDPPPPDDDPPPDDDDDDDDWDWDKDKDKAKDDQPCVVPDVPDDDDQPGDIDMDIDMDTPTPDDDPPDDDDDPVPPPSDPDD

Solvent-accessible surface area (backbone atoms only — not comparable to full-atom values): 6158 Å² total; per-residue (Å²): 139,80,83,81,78,84,76,77,80,79,78,82,83,82,84,81,79,82,80,85,86,49,71,41,80,47,77,49,77,43,78,52,81,76,75,57,91,84,47,62,97,86,67,67,94,52,82,88,64,82,81,55,68,48,79,48,78,42,76,78,31,83,51,90,83,75,90,85,80,87,87,84,76,79,78,74,77,76,60,78,75,130

InterPro domains:
  IPR047589 DUF11 repeat [TIGR01451] (38-74)
  IPR055354 Domain of unknown function DUF7507 [PF24346] (33-74)